Protein AF-R6IHN4-F1 (afdb_monomer_lite)

Organism: NCBI:txid33025

Secondary structure (DSSP, 8-state):
---HHHHT---S-TT-TTTT-HHHHHHHHHHTT---HHHHHHHHHTT-

Structure (mmCIF, N/CA/C/O backbone):
data_AF-R6IHN4-F1
#
_entry.id   AF-R6IHN4-F1
#
loop_
_atom_site.group_PDB
_atom_site.id
_atom_site.type_symbol
_atom_site.label_atom_id
_atom_site.label_alt_id
_atom_site.label_comp_id
_atom_site.label_asym_id
_atom_site.label_entity_id
_atom_site.label_seq_id
_atom_site.pdbx_PDB_ins_code
_atom_site.Cartn_x
_atom_site.Cartn_y
_atom_site.Cartn_z
_atom_site.occupancy
_atom_site.B_iso_or_equiv
_atom_site.auth_seq_id
_atom_site.auth_comp_id
_atom_site.auth_asym_id
_atom_site.auth_atom_id
_atom_site.pdbx_PDB_model_num
ATOM 1 N N . MET A 1 1 ? 11.140 9.964 -18.674 1.00 47.84 1 MET A N 1
ATOM 2 C CA . MET A 1 1 ? 10.207 10.551 -17.688 1.00 47.84 1 MET A CA 1
ATOM 3 C C . MET A 1 1 ? 10.063 9.558 -16.552 1.00 47.84 1 MET A C 1
ATOM 5 O O . MET A 1 1 ? 9.544 8.477 -16.788 1.00 47.84 1 MET A O 1
ATOM 9 N N . VAL A 1 2 ? 10.596 9.864 -15.369 1.00 52.47 2 VAL A N 1
ATOM 10 C CA . VAL A 1 2 ? 10.429 9.000 -14.192 1.00 52.47 2 VAL A CA 1
ATOM 11 C C . VAL A 1 2 ? 9.047 9.298 -13.624 1.00 52.47 2 VAL A C 1
ATOM 13 O O . VAL A 1 2 ? 8.751 10.450 -13.313 1.00 52.47 2 VAL A O 1
ATOM 16 N N . ASN A 1 3 ? 8.173 8.298 -1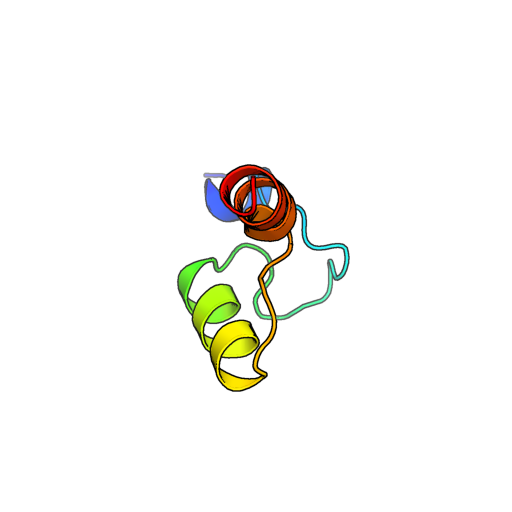3.560 1.00 74.12 3 ASN A N 1
ATOM 17 C CA . ASN A 1 3 ? 6.857 8.464 -12.957 1.00 74.12 3 ASN A CA 1
ATOM 18 C C . ASN A 1 3 ? 7.054 8.822 -11.475 1.00 74.12 3 ASN A C 1
ATOM 20 O O . ASN A 1 3 ? 7.703 8.061 -10.755 1.00 74.12 3 ASN A O 1
ATOM 24 N N . CYS A 1 4 ? 6.523 9.960 -11.013 1.00 76.94 4 CYS A N 1
ATOM 25 C CA . CYS A 1 4 ? 6.725 10.455 -9.643 1.00 76.94 4 CYS A CA 1
ATOM 26 C C . CYS A 1 4 ? 6.408 9.390 -8.582 1.00 76.94 4 CYS A C 1
ATOM 28 O O . CYS A 1 4 ? 7.031 9.357 -7.525 1.00 76.94 4 CYS A O 1
ATOM 30 N N . ASN A 1 5 ? 5.475 8.485 -8.874 1.00 85.00 5 ASN A N 1
ATOM 31 C CA . ASN A 1 5 ? 5.126 7.390 -7.979 1.00 85.00 5 ASN A CA 1
ATOM 32 C C . AS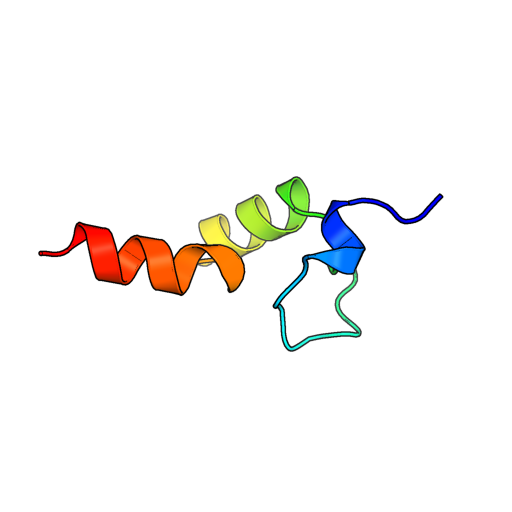N A 1 5 ? 6.228 6.338 -7.810 1.00 85.00 5 ASN A C 1
ATOM 34 O O . ASN A 1 5 ? 6.330 5.758 -6.736 1.00 85.00 5 ASN A O 1
ATOM 38 N N . GLU A 1 6 ? 7.015 6.046 -8.845 1.00 84.44 6 GLU A N 1
ATOM 39 C CA . GLU A 1 6 ? 8.039 4.997 -8.791 1.00 84.44 6 GLU A CA 1
ATOM 40 C C . GLU A 1 6 ? 9.261 5.483 -8.008 1.00 84.44 6 GLU A C 1
ATOM 42 O O . GLU A 1 6 ? 9.725 4.796 -7.103 1.00 84.44 6 GLU A O 1
ATOM 47 N N . ALA A 1 7 ? 9.677 6.731 -8.251 1.00 87.06 7 ALA A N 1
ATOM 48 C CA . ALA A 1 7 ? 10.767 7.380 -7.521 1.00 87.06 7 ALA A CA 1
ATOM 49 C C . ALA A 1 7 ? 10.497 7.524 -6.011 1.00 87.06 7 ALA A C 1
ATOM 51 O O . ALA A 1 7 ? 11.432 7.538 -5.218 1.00 87.06 7 ALA A O 1
ATOM 52 N N . ASN A 1 8 ? 9.225 7.628 -5.612 1.00 87.38 8 ASN A N 1
ATOM 53 C CA . ASN A 1 8 ? 8.815 7.815 -4.217 1.00 87.38 8 ASN A CA 1
ATOM 54 C C . ASN A 1 8 ? 8.217 6.544 -3.583 1.00 87.38 8 ASN A C 1
ATOM 56 O O . ASN A 1 8 ? 7.700 6.588 -2.463 1.00 87.38 8 ASN A O 1
ATOM 60 N N . CYS A 1 9 ? 8.243 5.404 -4.277 1.00 90.19 9 CYS A N 1
ATOM 61 C CA . CYS A 1 9 ? 7.668 4.173 -3.753 1.00 90.19 9 CYS A CA 1
ATOM 62 C C . CYS A 1 9 ? 8.572 3.582 -2.662 1.00 90.19 9 CYS A C 1
ATOM 64 O O . CYS 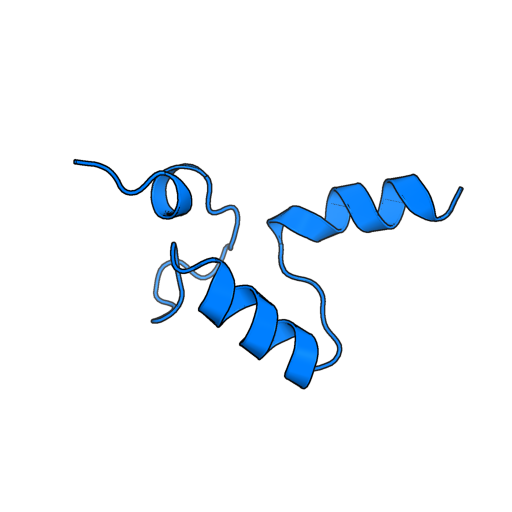A 1 9 ? 9.670 3.107 -2.922 1.00 90.19 9 CYS A O 1
ATOM 66 N N . THR A 1 10 ? 8.079 3.538 -1.424 1.00 91.12 10 THR A N 1
ATOM 67 C CA . THR A 1 10 ? 8.802 2.951 -0.280 1.00 91.12 10 THR A CA 1
ATOM 68 C C . THR A 1 10 ? 8.479 1.468 -0.062 1.00 91.12 10 THR A C 1
ATOM 70 O O . THR A 1 10 ? 8.822 0.879 0.968 1.00 91.12 10 THR A O 1
ATOM 73 N N . CYS A 1 11 ? 7.774 0.840 -1.008 1.00 91.06 11 CYS A N 1
ATOM 74 C CA . CYS A 1 11 ? 7.388 -0.559 -0.897 1.00 91.06 11 CYS A CA 1
ATOM 75 C C . CYS A 1 11 ? 8.607 -1.469 -1.089 1.00 91.06 11 CYS A C 1
ATOM 77 O O . CYS A 1 11 ? 9.219 -1.486 -2.151 1.00 91.06 11 CYS A O 1
ATOM 79 N N . LYS A 1 12 ? 8.914 -2.298 -0.084 1.00 91.00 12 LYS A N 1
ATOM 80 C CA . LYS A 1 12 ? 10.050 -3.237 -0.129 1.00 91.00 12 LYS A CA 1
ATOM 81 C C . LYS A 1 12 ? 9.920 -4.301 -1.229 1.00 91.00 12 LYS A C 1
ATOM 83 O O . LYS A 1 12 ? 10.918 -4.883 -1.637 1.00 91.00 12 LYS A O 1
ATOM 88 N N . MET A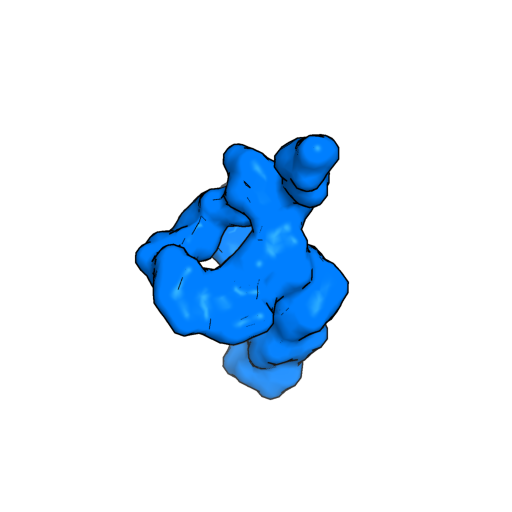 1 13 ? 8.703 -4.568 -1.715 1.00 90.31 13 MET A N 1
ATOM 89 C CA . MET A 1 13 ? 8.470 -5.511 -2.813 1.00 90.31 13 MET A CA 1
ATOM 90 C C . MET A 1 13 ? 8.711 -4.841 -4.170 1.00 90.31 13 MET A C 1
ATOM 92 O O . MET A 1 13 ? 7.773 -4.404 -4.840 1.00 90.31 13 MET A O 1
ATOM 96 N N . VAL A 1 14 ? 9.979 -4.778 -4.580 1.00 88.31 14 VAL A N 1
ATOM 97 C CA . VAL A 1 14 ? 10.415 -4.204 -5.869 1.00 88.31 14 VAL A CA 1
ATOM 98 C C . VAL A 1 14 ? 9.842 -4.937 -7.087 1.00 88.31 14 VAL A C 1
ATOM 100 O O . VAL A 1 14 ? 9.461 -4.297 -8.056 1.00 88.31 14 VAL A O 1
ATOM 103 N N . ASN A 1 15 ? 9.647 -6.256 -6.997 1.00 90.75 15 ASN A N 1
ATOM 104 C CA . ASN A 1 15 ? 9.084 -7.079 -8.081 1.00 90.75 15 ASN A CA 1
ATOM 105 C C . ASN A 1 15 ? 7.542 -7.100 -8.115 1.00 90.75 15 ASN A C 1
ATOM 107 O O . ASN A 1 15 ? 6.936 -7.922 -8.801 1.00 90.75 15 ASN A O 1
ATOM 111 N N . CYS A 1 16 ? 6.870 -6.247 -7.337 1.00 90.94 16 CYS A N 1
ATOM 112 C CA . CYS A 1 16 ? 5.413 -6.193 -7.339 1.00 90.94 16 CYS A CA 1
ATOM 113 C C . CYS A 1 16 ? 4.902 -5.553 -8.637 1.00 90.94 16 CYS A C 1
ATOM 115 O O . CYS A 1 16 ? 5.286 -4.440 -8.978 1.00 90.94 16 CYS A O 1
ATOM 117 N N . VAL A 1 17 ? 3.924 -6.179 -9.297 1.00 92.62 17 VAL A N 1
ATOM 118 C CA . VAL A 1 17 ? 3.279 -5.636 -10.514 1.00 92.62 17 VAL A CA 1
ATOM 119 C C . VAL A 1 17 ? 2.587 -4.274 -10.306 1.00 92.62 17 VAL A C 1
ATOM 121 O O . VAL A 1 17 ? 2.238 -3.591 -11.276 1.00 92.62 17 VAL A O 1
ATOM 124 N N . ARG A 1 18 ? 2.378 -3.885 -9.038 1.00 92.12 18 ARG A N 1
ATOM 125 C CA . ARG A 1 18 ? 1.787 -2.611 -8.590 1.00 92.12 18 ARG A CA 1
ATOM 126 C C . ARG A 1 18 ? 2.825 -1.628 -8.028 1.00 92.12 18 ARG A C 1
ATOM 128 O O . ARG A 1 18 ? 2.441 -0.576 -7.518 1.00 92.12 18 ARG A O 1
ATOM 135 N N . HIS A 1 19 ? 4.118 -1.955 -8.079 1.00 91.12 19 HIS A N 1
ATOM 136 C CA . HIS A 1 19 ? 5.178 -1.046 -7.645 1.00 91.12 19 HIS A CA 1
ATOM 137 C C . HIS A 1 19 ? 5.123 0.245 -8.475 1.00 91.12 19 HIS A C 1
ATOM 139 O O . HIS A 1 19 ? 4.926 0.190 -9.685 1.00 91.12 19 HIS A O 1
ATOM 145 N N . GLY A 1 20 ? 5.190 1.411 -7.824 1.00 90.81 20 GLY A N 1
ATOM 146 C CA . GLY A 1 20 ? 5.052 2.704 -8.510 1.00 90.81 20 GLY A CA 1
ATOM 147 C C . GLY A 1 20 ? 3.646 3.005 -9.060 1.00 90.81 20 GLY A C 1
ATOM 148 O O . GLY A 1 20 ? 3.445 4.023 -9.720 1.00 90.81 20 GLY A O 1
ATOM 149 N N . LYS A 1 21 ? 2.632 2.173 -8.781 1.00 91.69 21 LYS A N 1
ATOM 150 C CA . LYS A 1 21 ? 1.232 2.405 -9.179 1.00 91.69 21 LYS A CA 1
ATOM 151 C C . LYS A 1 21 ? 0.380 2.709 -7.946 1.00 91.69 21 LYS A C 1
ATOM 153 O O . LYS A 1 21 ? -0.314 1.832 -7.438 1.00 91.69 21 LYS A O 1
ATOM 158 N N . CYS A 1 22 ? 0.442 3.943 -7.438 1.00 91.50 22 CYS A N 1
ATOM 159 C CA . CYS A 1 22 ? -0.154 4.308 -6.145 1.00 91.50 22 CYS A CA 1
ATOM 160 C C . CYS A 1 22 ? -1.649 3.970 -6.024 1.00 91.50 22 CYS A C 1
ATOM 162 O O . CYS A 1 22 ? -2.024 3.335 -5.045 1.00 91.50 22 CYS A O 1
ATOM 164 N N . CYS A 1 23 ? -2.490 4.315 -7.007 1.00 92.19 23 CYS A N 1
ATOM 165 C CA . CYS A 1 23 ? -3.931 4.022 -6.947 1.00 92.19 23 CYS A CA 1
ATOM 166 C C . CYS A 1 23 ? -4.218 2.513 -6.843 1.00 92.19 23 CYS A C 1
ATOM 168 O O . CYS A 1 23 ? -4.945 2.080 -5.952 1.00 92.19 23 CYS A O 1
ATOM 170 N N . GLU A 1 24 ? -3.578 1.709 -7.696 1.00 93.75 24 GLU A N 1
ATOM 171 C CA . GLU A 1 24 ? -3.685 0.241 -7.689 1.00 93.75 24 GLU A CA 1
ATOM 172 C C . GLU A 1 24 ? -3.168 -0.367 -6.378 1.00 93.75 24 GLU A C 1
ATOM 174 O O . GLU A 1 24 ? -3.761 -1.292 -5.823 1.00 93.75 24 GLU A O 1
ATOM 179 N N . CYS A 1 25 ? -2.053 0.155 -5.862 1.00 93.94 25 CYS A N 1
ATOM 180 C CA . CYS A 1 25 ? -1.453 -0.288 -4.607 1.00 93.94 25 CYS A CA 1
ATOM 181 C C . CYS A 1 25 ? -2.376 -0.002 -3.411 1.00 93.94 25 CYS A C 1
ATOM 183 O O . CYS A 1 25 ? -2.584 -0.881 -2.572 1.00 93.94 25 CYS A O 1
ATOM 185 N N . ILE A 1 26 ? -2.969 1.196 -3.357 1.00 94.12 26 ILE A N 1
ATOM 186 C CA . ILE A 1 26 ? -3.906 1.602 -2.302 1.00 94.12 26 ILE A CA 1
ATOM 187 C C . ILE A 1 26 ? -5.146 0.712 -2.313 1.00 94.12 26 ILE A C 1
ATOM 189 O O . ILE A 1 26 ? -5.490 0.174 -1.262 1.00 94.12 26 ILE A O 1
ATOM 193 N N . ASN A 1 27 ? -5.778 0.510 -3.474 1.00 96.12 27 ASN A N 1
ATOM 194 C CA . ASN A 1 27 ? -6.945 -0.369 -3.587 1.00 96.12 27 ASN A CA 1
ATOM 195 C C . ASN A 1 27 ? -6.612 -1.786 -3.105 1.00 96.12 27 ASN A C 1
ATOM 197 O O . ASN A 1 27 ? -7.264 -2.288 -2.193 1.00 96.12 27 ASN A O 1
ATOM 201 N N . HIS A 1 28 ? -5.508 -2.360 -3.592 1.00 95.62 28 HIS A N 1
ATOM 202 C CA . HIS A 1 28 ? -5.090 -3.709 -3.216 1.00 95.62 28 HIS A CA 1
ATOM 203 C C . HIS A 1 28 ? -4.861 -3.891 -1.707 1.00 95.62 28 HIS A C 1
ATOM 205 O O . HIS A 1 28 ? -5.246 -4.907 -1.125 1.00 95.62 28 HIS A O 1
ATOM 211 N N . HIS A 1 29 ? -4.191 -2.933 -1.062 1.00 95.25 29 HIS A N 1
ATOM 212 C CA . HIS A 1 29 ? -3.940 -2.995 0.377 1.00 95.25 29 HIS A CA 1
ATOM 213 C C . HIS A 1 29 ? -5.214 -2.728 1.190 1.00 95.25 29 HIS A C 1
ATOM 215 O O . HIS A 1 29 ? -5.441 -3.421 2.183 1.00 95.25 29 HIS A O 1
ATOM 221 N N . ARG A 1 30 ? -6.078 -1.811 0.733 1.00 95.75 30 ARG A N 1
ATOM 222 C CA . ARG A 1 30 ? -7.383 -1.525 1.344 1.00 95.75 30 ARG A CA 1
ATOM 223 C C . ARG A 1 30 ? -8.290 -2.754 1.351 1.00 95.75 30 ARG A C 1
ATOM 225 O O . ARG A 1 30 ? -8.864 -3.059 2.390 1.00 95.75 30 ARG A O 1
ATOM 232 N N . GLU A 1 31 ? -8.378 -3.478 0.237 1.00 97.06 31 GLU A N 1
ATOM 233 C CA . GLU A 1 31 ? -9.151 -4.727 0.135 1.00 97.06 31 GLU A CA 1
ATOM 234 C C . GLU A 1 31 ? -8.652 -5.804 1.110 1.00 97.06 31 GLU A C 1
ATOM 236 O O . GLU A 1 31 ? -9.428 -6.609 1.612 1.00 97.06 31 GLU A O 1
ATOM 241 N N . LYS A 1 32 ? -7.354 -5.787 1.427 1.00 95.38 32 LYS A N 1
ATOM 242 C CA . LYS A 1 32 ? -6.721 -6.691 2.397 1.00 95.38 32 LYS A CA 1
ATOM 243 C C . LYS A 1 32 ? -6.762 -6.186 3.844 1.00 95.38 32 LYS A C 1
ATOM 245 O O . LYS A 1 32 ? -6.162 -6.820 4.710 1.00 95.38 32 LYS A O 1
ATOM 250 N N . GLY A 1 33 ? -7.388 -5.038 4.115 1.00 95.00 33 GLY A N 1
ATOM 251 C CA . GLY A 1 33 ? -7.413 -4.430 5.450 1.00 95.00 33 GLY A CA 1
ATOM 252 C C . GLY A 1 33 ? -6.037 -3.967 5.947 1.00 95.00 33 GLY A C 1
ATOM 253 O O . GLY A 1 33 ? -5.792 -3.915 7.150 1.00 95.00 33 GLY A O 1
ATOM 254 N N . SER A 1 34 ? -5.112 -3.660 5.035 1.00 94.56 34 SER A N 1
ATOM 255 C CA . SER A 1 34 ? -3.745 -3.242 5.347 1.00 94.56 34 SER A CA 1
ATOM 256 C C . SER A 1 34 ? -3.447 -1.848 4.793 1.00 94.56 34 SER A C 1
ATOM 258 O O . SER A 1 34 ? -4.082 -1.382 3.851 1.00 94.56 34 SER A O 1
ATOM 260 N N . LEU A 1 35 ? -2.444 -1.177 5.358 1.00 94.31 35 LEU A N 1
ATOM 261 C CA . LEU A 1 35 ? -1.968 0.116 4.868 1.00 94.31 35 LEU A CA 1
ATOM 262 C C . LEU A 1 35 ? -0.794 -0.060 3.906 1.00 94.31 35 LEU A C 1
ATOM 264 O O . LEU A 1 35 ? 0.110 -0.871 4.139 1.00 94.31 35 LEU A O 1
ATOM 268 N N . VAL A 1 36 ? -0.769 0.768 2.862 1.00 94.31 36 VAL A N 1
ATOM 269 C CA . VAL A 1 36 ? 0.403 0.920 1.994 1.00 94.31 36 VAL A CA 1
ATOM 270 C C . VAL A 1 36 ? 1.595 1.468 2.784 1.00 94.31 36 VAL A C 1
ATOM 272 O O . VAL A 1 36 ? 1.433 2.233 3.736 1.00 94.31 36 VAL A O 1
ATOM 275 N N . ALA A 1 37 ? 2.811 1.0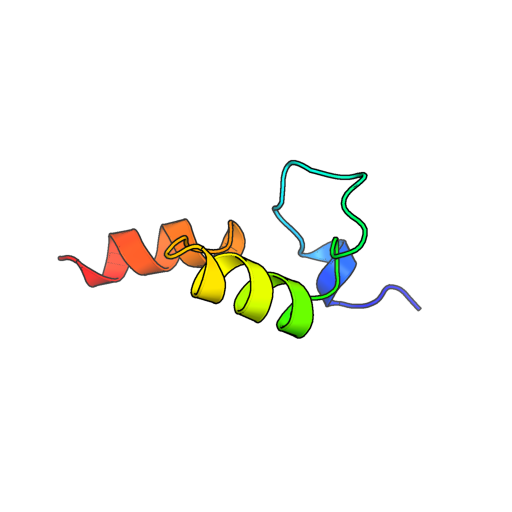93 2.375 1.00 92.12 37 ALA A N 1
ATOM 276 C CA . ALA A 1 37 ? 4.040 1.425 3.101 1.00 92.12 37 ALA A CA 1
ATOM 277 C C . ALA A 1 37 ? 4.216 2.935 3.338 1.00 92.12 37 ALA A C 1
ATOM 279 O O . ALA A 1 37 ? 4.539 3.342 4.452 1.00 92.12 37 ALA A O 1
ATOM 280 N N . CYS A 1 38 ? 3.931 3.763 2.329 1.00 90.62 38 CYS A N 1
ATOM 281 C CA . CYS A 1 38 ? 4.048 5.219 2.417 1.00 90.62 38 CYS A CA 1
ATOM 282 C C . CYS A 1 38 ? 3.066 5.867 3.410 1.00 90.62 38 CYS A C 1
ATOM 284 O O . CYS A 1 38 ? 3.354 6.944 3.918 1.00 90.62 38 CYS A O 1
ATOM 286 N N . MET A 1 39 ? 1.946 5.213 3.740 1.00 91.69 39 MET A N 1
ATOM 287 C CA . MET A 1 39 ? 0.949 5.752 4.673 1.00 91.69 39 MET A CA 1
ATOM 288 C C . MET A 1 39 ? 1.098 5.237 6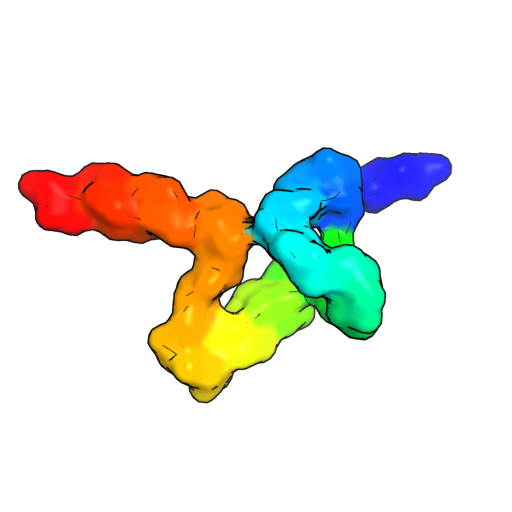.105 1.00 91.69 39 MET A C 1
ATOM 290 O O . MET A 1 39 ? 0.434 5.755 6.999 1.00 91.69 39 MET A O 1
ATOM 294 N N . LYS A 1 40 ? 1.976 4.258 6.362 1.00 90.44 40 LYS A N 1
ATOM 295 C CA . LYS A 1 40 ? 2.169 3.725 7.720 1.00 90.44 40 LYS A CA 1
ATOM 296 C C . LYS A 1 40 ? 2.648 4.793 8.703 1.00 90.44 40 LYS A C 1
ATOM 298 O O . LYS A 1 40 ? 2.073 4.910 9.773 1.00 90.44 40 LYS A O 1
ATOM 303 N N . ALA A 1 41 ? 3.645 5.597 8.330 1.00 86.06 41 ALA A N 1
ATOM 304 C CA . ALA A 1 41 ? 4.166 6.655 9.201 1.00 86.06 41 ALA A CA 1
ATOM 305 C C . ALA A 1 41 ? 3.104 7.720 9.522 1.00 86.06 41 ALA A C 1
ATOM 307 O O . ALA A 1 41 ? 2.984 8.147 10.666 1.00 86.06 41 ALA A O 1
ATOM 308 N N . VAL A 1 42 ? 2.293 8.095 8.526 1.00 88.56 42 VAL A N 1
ATOM 309 C CA . VAL A 1 42 ? 1.170 9.021 8.720 1.00 88.56 42 VAL A CA 1
ATOM 310 C C . VAL A 1 42 ? 0.161 8.417 9.688 1.00 88.56 42 VAL A C 1
ATOM 312 O O . VAL A 1 42 ? -0.193 9.070 10.658 1.00 88.56 42 VAL A O 1
ATOM 315 N N . ALA A 1 43 ? -0.251 7.164 9.476 1.00 90.25 43 ALA A N 1
ATOM 316 C CA . ALA A 1 43 ? -1.229 6.492 10.327 1.00 90.25 43 ALA A CA 1
ATOM 317 C C . ALA A 1 43 ? -0.795 6.401 11.798 1.00 90.25 43 ALA A C 1
ATOM 319 O O . ALA A 1 43 ? -1.640 6.521 12.678 1.00 90.25 43 ALA A O 1
ATOM 320 N N . GLU A 1 44 ? 0.497 6.221 12.073 1.00 89.19 44 GLU A N 1
ATOM 321 C CA . GLU A 1 44 ? 1.018 6.253 13.445 1.00 89.19 44 GLU A CA 1
ATOM 322 C C . GLU A 1 44 ? 0.982 7.669 14.040 1.00 89.19 44 GLU A C 1
ATOM 324 O O . GLU A 1 44 ? 0.646 7.831 15.210 1.00 89.19 44 GLU A O 1
ATOM 329 N N . ALA A 1 45 ? 1.256 8.701 13.237 1.00 89.25 45 ALA A N 1
ATOM 330 C CA . ALA A 1 45 ? 1.213 10.091 13.686 1.00 89.25 45 ALA A CA 1
ATOM 331 C C . ALA A 1 45 ? -0.206 10.591 14.025 1.00 89.25 45 ALA A C 1
ATOM 333 O O . ALA A 1 45 ? -0.338 11.435 14.906 1.00 89.25 45 ALA A O 1
ATOM 334 N N . VAL A 1 46 ? -1.259 10.077 13.369 1.00 88.81 46 VAL A N 1
ATOM 335 C CA . VAL A 1 46 ? -2.657 10.509 13.619 1.00 88.81 46 VAL A CA 1
ATOM 336 C C . VAL A 1 46 ? -3.335 9.792 14.796 1.00 88.81 46 VAL A C 1
ATOM 338 O O . VAL A 1 46 ? -4.440 10.164 15.171 1.00 88.81 46 VAL A O 1
ATOM 341 N N . LYS A 1 47 ? -2.725 8.746 15.369 1.00 79.00 47 LYS A N 1
ATOM 342 C CA . LYS A 1 47 ? -3.288 7.995 16.515 1.00 79.00 47 LYS A CA 1
ATOM 343 C C . LYS A 1 47 ? -3.035 8.654 17.878 1.00 79.00 47 LYS A C 1
ATOM 345 O O . LYS A 1 47 ? -3.474 8.110 18.889 1.00 79.00 47 LYS A O 1
ATOM 350 N N . LYS A 1 48 ? -2.284 9.754 17.907 1.00 56.81 48 LYS A N 1
ATOM 351 C CA . LYS A 1 48 ? -1.985 10.542 19.106 1.00 56.81 48 LYS A CA 1
ATOM 352 C C . LYS A 1 48 ? -3.066 11.590 19.334 1.00 56.81 48 LYS A C 1
ATOM 354 O O . LYS A 1 48 ? -3.405 11.798 20.517 1.00 56.81 48 LYS A O 1
#

pLDDT: mean 88.1, std 10.34, range [47.84, 97.06]

Sequence (48 aa):
MVNCNEANCTCKMVNCVRHGKCCECINHHREKGSLVACMKAVAEAVKK

Radius of gyration: 11.43 Å; chains: 1; bounding box: 20×18×37 Å

Foldseek 3Di:
DPLPQQVPQPDPPPVDPCRSVVVVQQVVQVVVVHDGPVCPVVVVVVVD